Protein AF-T1BG14-F1 (afdb_monomer)

Foldseek 3Di:
DPQKDWDDWDWAQELAGIDIDTFIWRDDPPDHTDTVVCVVVVADPDRYGPRLLVQLQVQVVVDPLVVSQVVSCVRRVDRDDSVRSVVSNVVVCPCVVVVVVPDDDDDDDPPDDWDKDKDKDWDFDDLVRDDPVVNVVVVPDDQPDDPDHDVPDDPTDTDIDMDMDIDD

Structure (mmCIF, N/CA/C/O backbone):
data_AF-T1BG14-F1
#
_entry.id   AF-T1BG14-F1
#
loop_
_atom_site.group_PDB
_atom_site.id
_atom_site.type_symbo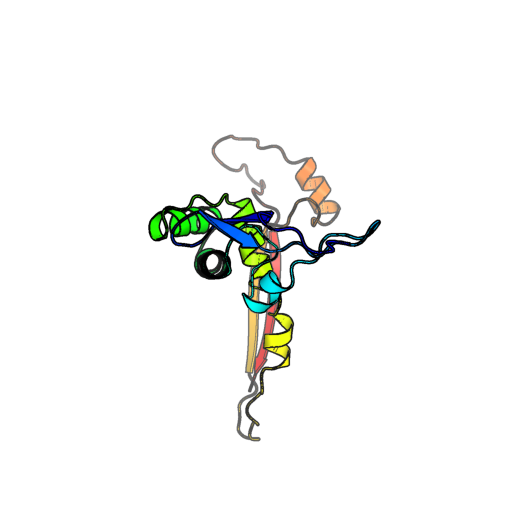l
_atom_site.label_atom_id
_atom_site.label_alt_id
_atom_site.label_comp_id
_atom_site.label_asym_id
_atom_site.label_entity_id
_atom_site.label_seq_id
_atom_site.pdbx_PDB_ins_code
_atom_site.Cartn_x
_atom_site.Cartn_y
_atom_site.Cartn_z
_atom_site.occupancy
_atom_site.B_iso_or_equiv
_atom_site.auth_seq_id
_atom_site.auth_comp_id
_atom_site.auth_asym_id
_atom_site.auth_atom_id
_atom_site.pdbx_PDB_model_num
ATOM 1 N N . HIS A 1 1 ? 6.824 1.990 -43.840 1.00 48.78 1 HIS A N 1
ATOM 2 C CA . HIS A 1 1 ? 6.239 2.608 -42.634 1.00 48.78 1 HIS A CA 1
ATOM 3 C C . HIS A 1 1 ? 6.676 1.816 -41.412 1.00 48.78 1 HIS A C 1
ATOM 5 O O . HIS A 1 1 ? 6.168 0.726 -41.194 1.00 48.78 1 HIS A O 1
ATOM 11 N N . GLY A 1 2 ? 7.674 2.307 -40.674 1.00 62.03 2 GLY A N 1
ATOM 12 C CA . GLY A 1 2 ? 8.122 1.667 -39.436 1.00 62.03 2 GLY A CA 1
ATOM 13 C C . GLY A 1 2 ? 7.155 2.011 -38.310 1.00 62.03 2 GLY A C 1
ATOM 14 O O . GLY A 1 2 ? 7.224 3.103 -37.764 1.00 62.03 2 GLY A O 1
ATOM 15 N N . ALA A 1 3 ? 6.217 1.114 -38.012 1.00 84.38 3 ALA A N 1
ATOM 16 C CA . ALA A 1 3 ? 5.262 1.274 -36.912 1.00 84.38 3 ALA A CA 1
ATOM 17 C C . ALA A 1 3 ? 5.839 0.830 -35.550 1.00 84.38 3 ALA A C 1
ATOM 19 O O . ALA A 1 3 ? 5.103 0.768 -34.569 1.00 84.38 3 ALA A O 1
ATOM 20 N N . VAL A 1 4 ? 7.136 0.499 -35.491 1.00 93.56 4 VAL A N 1
ATOM 21 C CA . VAL A 1 4 ? 7.830 -0.027 -34.307 1.00 93.56 4 VAL A CA 1
ATOM 22 C C . VAL A 1 4 ? 9.144 0.726 -34.111 1.00 93.56 4 VAL A C 1
ATOM 24 O O . VAL A 1 4 ? 9.961 0.784 -35.028 1.00 93.56 4 VAL A O 1
ATOM 27 N N . GLU A 1 5 ? 9.349 1.286 -32.920 1.00 93.81 5 GLU A N 1
ATOM 28 C CA . GLU A 1 5 ? 10.590 1.952 -32.507 1.00 93.81 5 GLU A CA 1
ATOM 29 C C . GLU A 1 5 ? 11.307 1.140 -31.418 1.00 93.81 5 GLU A C 1
ATOM 31 O O . GLU A 1 5 ? 10.684 0.678 -30.459 1.00 93.81 5 GLU A O 1
ATOM 36 N N . THR A 1 6 ? 12.625 0.986 -31.557 1.00 92.88 6 THR A N 1
ATOM 37 C CA . THR A 1 6 ? 13.521 0.372 -30.561 1.00 92.88 6 THR A CA 1
ATOM 38 C C . THR A 1 6 ? 14.070 1.419 -29.584 1.00 92.88 6 THR A C 1
ATOM 40 O O . THR A 1 6 ? 13.909 2.619 -29.796 1.00 92.88 6 THR A O 1
ATOM 43 N N . GLY A 1 7 ? 14.751 0.982 -28.518 1.00 90.88 7 GLY A N 1
ATOM 44 C CA . GLY A 1 7 ? 15.465 1.878 -27.598 1.00 90.88 7 GLY A CA 1
ATOM 45 C C . GLY A 1 7 ? 14.581 2.642 -26.607 1.00 90.88 7 GLY A C 1
ATOM 46 O O . GLY A 1 7 ? 15.086 3.479 -25.859 1.00 90.88 7 GLY A O 1
ATOM 47 N N . HIS A 1 8 ? 13.276 2.358 -26.555 1.00 94.12 8 HIS A N 1
ATOM 48 C CA . HIS A 1 8 ? 12.419 2.885 -25.494 1.00 94.12 8 HIS A CA 1
ATOM 49 C C . HIS A 1 8 ? 12.758 2.178 -24.187 1.00 94.12 8 HIS A C 1
ATOM 51 O O . HIS A 1 8 ? 12.825 0.952 -24.131 1.00 94.12 8 HIS A O 1
ATOM 57 N N . ARG A 1 9 ? 12.956 2.953 -23.120 1.00 95.38 9 ARG A N 1
ATOM 58 C CA . ARG A 1 9 ? 13.325 2.431 -21.802 1.00 95.38 9 ARG A CA 1
ATOM 59 C C . ARG A 1 9 ? 12.411 2.983 -20.725 1.00 95.38 9 ARG A C 1
ATOM 61 O O . ARG A 1 9 ? 11.928 4.111 -20.829 1.00 95.38 9 ARG A O 1
ATOM 68 N N . ARG A 1 10 ? 12.177 2.188 -19.685 1.00 94.88 10 ARG A N 1
ATOM 69 C CA . ARG A 1 10 ? 11.590 2.662 -18.428 1.00 94.88 10 ARG A CA 1
ATOM 70 C C . ARG A 1 10 ? 12.392 2.137 -17.239 1.00 94.88 10 ARG A C 1
ATOM 72 O O . ARG A 1 10 ? 12.731 0.955 -17.237 1.00 94.88 10 ARG A O 1
ATOM 79 N N . PRO A 1 11 ? 12.629 2.959 -16.208 1.00 96.62 11 PRO A N 1
ATOM 80 C CA . PRO A 1 11 ? 13.213 2.465 -14.975 1.00 96.62 11 PRO A CA 1
ATOM 81 C C . PRO A 1 11 ? 12.184 1.623 -14.211 1.00 96.62 11 PRO A C 1
ATOM 83 O O . PRO A 1 11 ? 11.024 2.020 -14.051 1.00 96.62 11 PRO A O 1
ATOM 86 N N . LEU A 1 12 ? 12.626 0.486 -13.688 1.00 97.44 12 LEU A N 1
ATOM 87 C CA . LEU A 1 12 ? 11.887 -0.372 -12.771 1.00 97.44 12 LEU A CA 1
ATOM 88 C C . LEU A 1 12 ? 12.708 -0.517 -11.487 1.00 97.44 12 LEU A C 1
ATOM 90 O O . LEU A 1 12 ? 13.785 -1.105 -11.490 1.00 97.44 12 LEU A O 1
ATOM 94 N N . ALA A 1 13 ? 12.210 0.032 -10.383 1.00 97.50 13 ALA A N 1
ATOM 95 C CA . ALA A 1 13 ? 12.794 -0.182 -9.067 1.00 97.50 13 ALA A CA 1
ATOM 96 C C . ALA A 1 13 ? 12.445 -1.599 -8.600 1.00 97.50 13 ALA A C 1
ATOM 98 O O . ALA A 1 13 ? 11.270 -1.941 -8.473 1.00 97.50 13 ALA A O 1
ATOM 99 N N . THR A 1 14 ? 13.454 -2.429 -8.363 1.00 96.75 14 THR A N 1
ATOM 100 C CA . THR A 1 14 ? 13.297 -3.809 -7.891 1.00 96.75 14 THR A CA 1
ATOM 101 C C . THR A 1 14 ? 13.908 -3.969 -6.507 1.00 96.75 14 THR A C 1
ATOM 103 O O . THR A 1 14 ? 14.612 -3.084 -6.035 1.00 96.75 14 THR A O 1
ATOM 106 N N . ILE A 1 15 ? 13.708 -5.125 -5.875 1.00 97.00 15 ILE A N 1
ATOM 107 C CA . ILE A 1 15 ? 14.356 -5.455 -4.597 1.00 97.00 15 ILE A CA 1
ATOM 108 C C . ILE A 1 15 ? 15.894 -5.507 -4.682 1.00 97.00 15 ILE A C 1
ATOM 110 O O . ILE A 1 15 ? 16.549 -5.511 -3.650 1.00 97.00 15 ILE A O 1
ATOM 114 N N . PHE A 1 16 ? 16.467 -5.553 -5.889 1.00 95.62 16 PHE A N 1
ATOM 115 C CA . PHE A 1 16 ? 17.914 -5.623 -6.119 1.00 95.62 16 PHE A CA 1
ATOM 116 C C . PHE A 1 16 ? 18.517 -4.303 -6.615 1.00 95.62 16 PHE A C 1
ATOM 118 O O . PHE A 1 16 ? 19.718 -4.235 -6.861 1.00 95.62 16 PHE A O 1
ATOM 125 N N . GLY A 1 17 ? 17.703 -3.265 -6.817 1.00 95.50 17 GLY A N 1
ATOM 126 C CA . GLY A 1 17 ? 18.130 -2.044 -7.497 1.00 95.50 17 GLY A CA 1
ATOM 127 C C . GLY A 1 17 ? 17.175 -1.607 -8.596 1.00 95.50 17 GLY A C 1
ATOM 128 O O . GLY A 1 17 ? 16.259 -2.334 -8.994 1.00 95.50 17 GLY A O 1
ATOM 129 N N . THR A 1 18 ? 17.398 -0.399 -9.108 1.00 96.50 18 THR A N 1
ATOM 130 C CA . THR A 1 18 ? 16.706 0.076 -10.310 1.00 96.50 18 THR A CA 1
ATOM 131 C C . THR A 1 18 ? 17.353 -0.534 -11.550 1.00 96.50 18 THR A C 1
ATOM 133 O O . THR A 1 18 ? 18.564 -0.430 -11.722 1.00 96.50 18 THR A O 1
ATOM 136 N N . VAL A 1 19 ? 16.539 -1.141 -12.413 1.00 95.81 19 VAL A N 1
ATOM 137 C CA . VAL A 1 19 ? 16.946 -1.652 -13.729 1.00 95.81 19 VAL A CA 1
ATOM 138 C C . VAL A 1 19 ? 16.217 -0.890 -14.829 1.00 95.81 19 VAL A C 1
ATOM 140 O O . VAL A 1 19 ? 15.071 -0.481 -14.639 1.00 95.81 19 VAL A O 1
ATOM 143 N N . ASP A 1 20 ? 16.854 -0.721 -15.984 1.00 96.88 20 ASP A N 1
ATOM 144 C CA . ASP A 1 20 ? 16.194 -0.176 -17.168 1.00 96.88 20 ASP A CA 1
ATOM 145 C C . ASP A 1 20 ? 15.593 -1.310 -17.994 1.00 96.88 20 ASP A C 1
ATOM 147 O O . ASP A 1 20 ? 16.298 -2.185 -18.496 1.00 96.88 20 ASP A O 1
ATOM 151 N N . VAL A 1 21 ? 14.271 -1.285 -18.146 1.00 96.12 21 VAL A N 1
ATOM 152 C CA . VAL A 1 21 ? 13.558 -2.213 -19.021 1.00 96.12 21 VAL A CA 1
ATOM 153 C C . VAL A 1 21 ? 13.524 -1.617 -20.418 1.00 96.12 21 VAL A C 1
ATOM 155 O O . VAL A 1 21 ? 12.826 -0.627 -20.657 1.00 96.12 21 VAL A O 1
ATOM 158 N N . GLU A 1 22 ? 14.278 -2.217 -21.336 1.00 95.44 22 GLU A N 1
ATOM 159 C CA . GLU A 1 22 ? 14.213 -1.892 -22.757 1.00 95.44 22 GLU A CA 1
ATOM 160 C C . GLU A 1 22 ? 13.025 -2.594 -23.417 1.00 95.44 22 GLU A C 1
ATOM 162 O O . GLU A 1 22 ? 12.778 -3.781 -23.209 1.00 95.44 22 GLU A O 1
ATOM 167 N N . ARG A 1 23 ? 12.263 -1.837 -24.203 1.00 94.31 23 ARG A N 1
ATOM 168 C CA . ARG A 1 23 ? 11.013 -2.280 -24.814 1.00 94.31 23 ARG A CA 1
ATOM 169 C C . ARG A 1 23 ? 10.834 -1.655 -26.189 1.00 94.31 23 ARG A C 1
ATOM 171 O O . ARG A 1 23 ? 11.339 -0.573 -26.478 1.00 94.31 23 ARG A O 1
ATOM 178 N N . LEU A 1 24 ? 10.074 -2.338 -27.035 1.00 95.81 24 LEU A N 1
ATOM 179 C CA . LEU A 1 24 ? 9.622 -1.785 -28.307 1.00 95.81 24 LEU A CA 1
ATOM 180 C C . LEU A 1 24 ? 8.417 -0.870 -28.075 1.00 95.81 24 LEU A C 1
ATOM 182 O O . LEU A 1 24 ? 7.569 -1.155 -27.225 1.00 95.81 24 LEU A O 1
ATOM 186 N N . ALA A 1 25 ? 8.326 0.210 -28.844 1.00 95.62 25 ALA A N 1
ATOM 187 C CA . ALA A 1 25 ? 7.142 1.057 -28.906 1.00 95.62 25 ALA A CA 1
ATOM 188 C C . ALA A 1 25 ? 6.423 0.845 -30.237 1.00 95.62 25 ALA A C 1
ATOM 190 O O . ALA A 1 25 ? 6.957 1.176 -31.294 1.00 95.62 25 ALA A O 1
ATOM 191 N N . TYR A 1 26 ? 5.200 0.325 -30.179 1.00 94.75 26 TYR A N 1
ATOM 192 C CA . TYR A 1 26 ? 4.313 0.228 -31.335 1.00 94.75 26 TYR A CA 1
ATOM 193 C C . TYR A 1 26 ? 3.519 1.527 -31.447 1.00 94.75 26 TYR A C 1
ATOM 195 O O . TYR A 1 26 ? 2.853 1.931 -30.490 1.00 94.75 26 TYR A O 1
ATOM 203 N N . ARG A 1 27 ? 3.623 2.210 -32.590 1.00 92.88 27 ARG A N 1
ATOM 204 C CA . ARG A 1 27 ? 3.153 3.591 -32.750 1.00 92.88 27 ARG A CA 1
ATOM 205 C C . ARG A 1 27 ? 2.127 3.736 -33.859 1.00 92.88 27 ARG A C 1
ATOM 207 O O . ARG A 1 27 ? 2.280 3.200 -34.955 1.00 92.88 27 ARG A O 1
ATOM 214 N N . HIS A 1 28 ? 1.134 4.575 -33.590 1.00 91.31 28 HIS A N 1
ATOM 215 C CA . HIS A 1 28 ? 0.213 5.092 -34.589 1.00 91.31 28 HIS A CA 1
ATOM 216 C C . HIS A 1 28 ? -0.041 6.582 -34.336 1.00 91.31 28 HIS A C 1
ATOM 218 O O . HIS A 1 28 ? -0.085 7.031 -33.189 1.00 91.31 28 HIS A O 1
ATOM 224 N N . ARG A 1 29 ? -0.165 7.379 -35.402 1.00 90.62 29 ARG A N 1
ATOM 225 C CA . ARG A 1 29 ? -0.306 8.836 -35.274 1.00 90.62 29 ARG A CA 1
ATOM 226 C C . ARG A 1 29 ? -1.608 9.169 -34.543 1.00 90.62 29 ARG A C 1
ATOM 228 O O . ARG A 1 29 ? -2.662 8.702 -34.946 1.00 90.62 29 ARG A O 1
ATOM 235 N N . GLY A 1 30 ? -1.526 10.005 -33.509 1.00 91.88 30 GLY A N 1
ATOM 236 C CA . GLY A 1 30 ? -2.686 10.396 -32.698 1.00 91.88 30 GLY A CA 1
ATOM 237 C C . GLY A 1 30 ? -3.048 9.412 -31.579 1.00 91.88 30 GLY A C 1
ATOM 238 O O . GLY A 1 30 ? -4.000 9.674 -30.854 1.00 91.88 30 GLY A O 1
ATOM 239 N N . HIS A 1 31 ? -2.288 8.325 -31.403 1.00 92.50 31 HIS A N 1
ATOM 240 C CA . HIS A 1 31 ? -2.507 7.338 -30.345 1.00 92.50 31 HIS A CA 1
ATOM 241 C C . HIS A 1 31 ? -1.287 7.220 -29.419 1.00 92.50 31 HIS A C 1
ATOM 243 O O . HIS A 1 31 ? -0.157 7.464 -29.859 1.00 92.50 31 HIS A O 1
ATOM 249 N N . PRO A 1 32 ? -1.489 6.846 -28.141 1.00 92.25 32 PRO A N 1
ATOM 250 C CA . PRO A 1 32 ? -0.388 6.524 -27.242 1.00 92.25 32 PRO A CA 1
ATOM 251 C C . PRO A 1 32 ? 0.389 5.303 -27.747 1.00 92.25 32 PRO A C 1
ATOM 253 O O . PRO A 1 32 ? -0.156 4.428 -28.421 1.00 92.25 32 PRO A O 1
ATOM 256 N N . ASN A 1 33 ? 1.674 5.241 -27.401 1.00 93.62 33 ASN A N 1
ATOM 257 C CA . ASN A 1 33 ? 2.514 4.098 -27.737 1.00 93.62 33 ASN A CA 1
ATOM 258 C C . ASN A 1 33 ? 2.036 2.851 -26.984 1.00 93.62 33 ASN A C 1
ATOM 260 O O . ASN A 1 33 ? 1.744 2.916 -25.789 1.00 93.62 33 ASN A O 1
ATOM 264 N N . LEU A 1 34 ? 2.014 1.710 -27.671 1.00 94.06 34 LEU A N 1
ATOM 265 C CA . LEU A 1 34 ? 1.743 0.416 -27.055 1.00 94.06 34 LEU A CA 1
ATOM 266 C C . LEU A 1 34 ? 3.051 -0.331 -26.796 1.00 94.06 34 LEU A C 1
ATOM 268 O O . LEU A 1 34 ? 3.953 -0.350 -27.638 1.00 94.06 34 LEU A O 1
ATOM 272 N N . HIS A 1 35 ? 3.118 -0.994 -25.643 1.00 94.56 35 HIS A N 1
ATOM 273 C CA . HIS A 1 35 ? 4.258 -1.804 -25.217 1.00 94.56 35 HIS A CA 1
ATOM 274 C C . HIS A 1 35 ? 3.792 -3.226 -24.853 1.00 94.56 35 HIS A C 1
ATOM 276 O O . HIS A 1 35 ? 3.705 -3.553 -23.673 1.00 94.56 35 HIS A O 1
ATOM 282 N N . PRO A 1 36 ? 3.467 -4.097 -25.833 1.00 93.44 36 PRO A N 1
ATOM 283 C CA . PRO A 1 36 ? 2.897 -5.424 -25.558 1.00 93.44 36 PRO A CA 1
ATOM 284 C C . PRO A 1 36 ? 3.773 -6.318 -24.666 1.00 93.44 36 PRO A C 1
ATOM 286 O O . PRO A 1 36 ? 3.258 -7.139 -23.911 1.00 93.44 36 PRO A O 1
ATOM 289 N N . ALA A 1 37 ? 5.096 -6.134 -24.723 1.00 93.56 37 ALA A N 1
ATOM 290 C CA . ALA A 1 37 ? 6.039 -6.856 -23.875 1.00 93.56 37 ALA A CA 1
ATOM 291 C C . ALA A 1 37 ? 5.836 -6.570 -22.377 1.00 93.56 37 ALA A C 1
ATOM 293 O O . ALA A 1 37 ? 6.098 -7.455 -21.569 1.00 93.56 37 ALA A O 1
ATOM 294 N N . ASP A 1 38 ? 5.329 -5.390 -22.000 1.00 94.94 38 ASP A N 1
ATOM 295 C CA . ASP A 1 38 ? 5.064 -5.055 -20.597 1.00 94.94 38 ASP A CA 1
ATOM 296 C C . ASP A 1 38 ? 4.012 -5.999 -19.996 1.00 94.94 38 ASP A C 1
ATOM 298 O O . ASP A 1 38 ? 4.176 -6.446 -18.865 1.00 94.94 38 ASP A O 1
ATOM 302 N N . ALA A 1 39 ? 2.978 -6.364 -20.762 1.00 93.00 39 ALA A N 1
ATOM 303 C CA . ALA A 1 39 ? 1.954 -7.307 -20.317 1.00 93.00 39 ALA A CA 1
ATOM 304 C C . ALA A 1 39 ? 2.494 -8.745 -20.234 1.00 93.00 39 ALA A C 1
ATOM 306 O O . ALA A 1 39 ? 2.255 -9.433 -19.246 1.00 93.00 39 ALA A O 1
ATOM 307 N N . LEU A 1 40 ? 3.271 -9.186 -21.233 1.00 93.81 40 LEU A N 1
ATOM 308 C CA . LEU A 1 40 ? 3.890 -10.522 -21.237 1.00 93.81 40 LEU A CA 1
ATOM 309 C C . LEU A 1 40 ? 4.866 -10.719 -20.072 1.00 93.81 40 LEU A C 1
ATOM 311 O O . LEU A 1 40 ? 4.933 -11.798 -19.491 1.00 93.81 40 LEU A O 1
ATOM 315 N N . LEU A 1 41 ? 5.616 -9.671 -19.729 1.00 92.62 41 LEU A N 1
ATOM 316 C CA . LEU A 1 41 ? 6.539 -9.659 -18.596 1.00 92.62 41 LEU A CA 1
ATOM 317 C C . LEU A 1 41 ? 5.843 -9.351 -17.263 1.00 92.62 41 LEU A C 1
ATOM 319 O O . LEU A 1 41 ? 6.520 -9.280 -16.238 1.00 92.62 41 LEU A O 1
ATOM 323 N N . ASN A 1 42 ? 4.519 -9.161 -17.274 1.00 94.06 42 ASN A N 1
ATOM 324 C CA . ASN A 1 42 ? 3.719 -8.776 -16.118 1.00 94.06 42 ASN A CA 1
ATOM 325 C C . ASN A 1 42 ? 4.343 -7.593 -15.354 1.00 94.06 42 ASN A C 1
ATOM 327 O O . ASN A 1 42 ? 4.562 -7.647 -14.142 1.00 94.06 42 ASN A O 1
ATOM 331 N N . LEU A 1 43 ? 4.736 -6.548 -16.088 1.00 95.50 43 LEU A N 1
ATOM 332 C CA . LEU A 1 43 ? 5.329 -5.363 -15.489 1.00 95.50 43 LEU A CA 1
ATOM 333 C C . LEU A 1 43 ? 4.241 -4.516 -14.828 1.00 95.50 43 LEU A C 1
ATOM 335 O O . LEU A 1 43 ? 3.201 -4.268 -15.440 1.00 95.50 43 LEU A O 1
ATOM 339 N N . PRO A 1 44 ? 4.503 -3.971 -13.631 1.00 94.75 44 PRO A N 1
ATOM 340 C CA . PRO A 1 44 ? 3.570 -3.052 -13.003 1.00 94.75 44 PRO A CA 1
ATOM 341 C C . PRO A 1 44 ? 3.447 -1.763 -13.819 1.00 94.75 44 PRO A C 1
ATOM 343 O O . PRO A 1 44 ? 4.374 -1.373 -14.535 1.00 94.75 44 PRO A O 1
ATOM 346 N N . GLU A 1 45 ? 2.326 -1.062 -13.665 1.00 91.75 45 GLU A N 1
ATOM 347 C CA . GLU A 1 45 ? 2.152 0.284 -14.221 1.00 91.75 45 GLU A CA 1
ATOM 348 C C . GLU A 1 45 ? 3.076 1.298 -13.534 1.00 91.75 45 GLU A C 1
ATOM 350 O O . GLU A 1 45 ? 3.599 2.216 -14.166 1.00 91.75 45 GLU A O 1
ATOM 355 N N . GLU A 1 46 ? 3.298 1.140 -12.227 1.00 92.94 46 GLU A N 1
ATOM 356 C CA . GLU A 1 46 ? 4.175 2.010 -11.458 1.00 92.94 46 GLU A CA 1
ATOM 357 C C . GLU A 1 46 ? 5.671 1.692 -11.644 1.00 92.94 46 GLU A C 1
ATOM 359 O O . GLU A 1 46 ? 6.085 0.688 -12.223 1.00 92.94 46 GLU A O 1
ATOM 364 N N . ARG A 1 47 ? 6.521 2.565 -11.091 1.00 95.12 47 ARG A N 1
ATOM 365 C CA . ARG A 1 47 ? 7.979 2.380 -11.090 1.00 95.12 47 ARG A CA 1
ATOM 366 C C . ARG A 1 47 ? 8.444 1.196 -10.233 1.00 95.12 47 ARG A C 1
ATOM 368 O O . ARG A 1 47 ? 9.499 0.645 -10.519 1.00 95.12 47 ARG A O 1
ATOM 375 N N . HIS A 1 48 ? 7.736 0.847 -9.164 1.00 97.12 48 HIS A N 1
ATOM 376 C CA . HIS A 1 48 ? 8.177 -0.182 -8.218 1.00 97.12 48 HIS A CA 1
ATOM 377 C C . HIS A 1 48 ? 7.688 -1.561 -8.653 1.00 97.12 48 HIS A C 1
ATOM 379 O O . HIS A 1 48 ? 6.533 -1.715 -9.032 1.00 97.12 48 HIS A O 1
ATOM 385 N N . SER A 1 49 ? 8.557 -2.565 -8.577 1.00 96.81 49 SER A N 1
ATOM 386 C CA . SER A 1 49 ? 8.227 -3.939 -8.940 1.00 96.81 49 SER A CA 1
ATOM 387 C C . SER A 1 49 ? 7.183 -4.552 -8.003 1.00 96.81 49 SER A C 1
ATOM 389 O O . SER A 1 49 ? 7.030 -4.138 -6.850 1.00 96.81 49 SER A O 1
ATOM 391 N N . HIS A 1 50 ? 6.531 -5.625 -8.454 1.00 96.50 50 HIS A N 1
ATOM 392 C CA . HIS A 1 50 ? 5.640 -6.420 -7.604 1.00 96.50 50 HIS A CA 1
ATOM 393 C C . HIS A 1 50 ? 6.332 -6.952 -6.338 1.00 96.50 50 HIS A C 1
ATOM 395 O O . HIS A 1 50 ? 5.686 -7.087 -5.303 1.00 96.50 50 HIS A O 1
ATOM 401 N N . GLY A 1 51 ? 7.650 -7.187 -6.382 1.00 96.06 51 GLY A N 1
ATOM 402 C CA . GLY A 1 51 ? 8.435 -7.564 -5.204 1.00 96.06 51 GLY A CA 1
ATOM 403 C C . GLY A 1 51 ? 8.450 -6.470 -4.134 1.00 96.06 51 GLY A C 1
ATOM 404 O O . GLY A 1 51 ? 8.161 -6.751 -2.974 1.00 96.06 51 GLY A O 1
ATOM 405 N N . LEU A 1 52 ? 8.703 -5.214 -4.524 1.00 97.12 52 LEU A N 1
ATOM 406 C CA . LEU A 1 52 ? 8.630 -4.073 -3.604 1.00 97.12 52 LEU A CA 1
ATOM 407 C C . LEU A 1 52 ? 7.194 -3.810 -3.137 1.00 97.12 52 LEU A C 1
ATOM 409 O O . LEU A 1 52 ? 6.988 -3.495 -1.968 1.00 97.12 52 LEU A O 1
ATOM 413 N N . ARG A 1 53 ? 6.199 -3.987 -4.019 1.00 97.12 53 ARG A N 1
ATOM 414 C CA . ARG A 1 53 ? 4.777 -3.866 -3.660 1.00 97.12 53 ARG A CA 1
ATOM 415 C C . ARG A 1 53 ? 4.386 -4.873 -2.575 1.00 97.12 53 ARG A C 1
ATOM 417 O O . ARG A 1 53 ? 3.818 -4.487 -1.559 1.00 97.12 53 ARG A O 1
ATOM 424 N N . ARG A 1 54 ? 4.750 -6.146 -2.761 1.00 96.06 54 ARG A N 1
ATOM 425 C CA . ARG A 1 54 ? 4.529 -7.213 -1.777 1.00 96.06 54 ARG A CA 1
ATOM 426 C C . ARG A 1 54 ? 5.234 -6.908 -0.458 1.00 96.06 54 ARG A C 1
ATOM 428 O O . ARG A 1 54 ? 4.626 -7.061 0.595 1.00 96.06 54 ARG A O 1
ATOM 435 N N . PHE A 1 55 ? 6.493 -6.473 -0.510 1.00 96.75 55 PHE A N 1
ATOM 436 C CA . PHE A 1 55 ? 7.260 -6.142 0.692 1.00 96.75 55 PHE A CA 1
ATOM 437 C C . PHE A 1 55 ? 6.602 -5.001 1.479 1.00 96.75 55 PHE A C 1
ATOM 439 O O . PHE A 1 55 ? 6.408 -5.122 2.685 1.00 96.75 55 PHE A O 1
ATOM 446 N N . ALA A 1 56 ? 6.189 -3.934 0.785 1.00 97.12 56 ALA A N 1
ATOM 447 C CA . ALA A 1 56 ? 5.461 -2.818 1.380 1.00 97.12 56 ALA A CA 1
ATOM 448 C C . ALA A 1 56 ? 4.177 -3.286 2.082 1.00 97.12 56 ALA A C 1
ATOM 450 O O . ALA A 1 56 ? 3.987 -2.959 3.248 1.00 97.12 56 ALA A O 1
ATOM 451 N N . ALA A 1 57 ? 3.350 -4.102 1.417 1.00 96.00 57 ALA A N 1
ATOM 452 C CA . ALA A 1 57 ? 2.116 -4.633 2.000 1.00 96.00 57 ALA A CA 1
ATOM 453 C C . ALA A 1 57 ? 2.370 -5.485 3.258 1.00 96.00 57 ALA A C 1
ATOM 455 O O . ALA A 1 57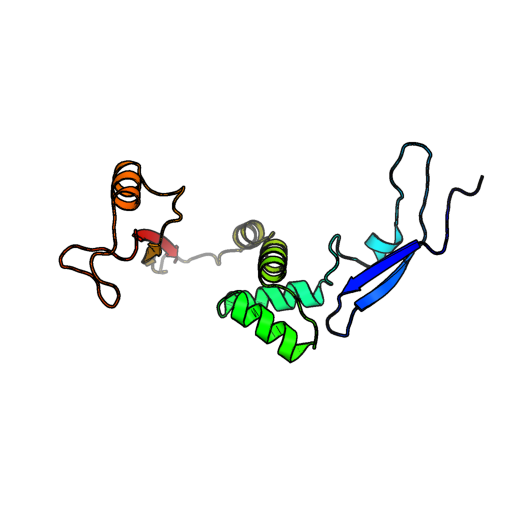 ? 1.695 -5.311 4.273 1.00 96.00 57 ALA A O 1
ATOM 456 N N . VAL A 1 58 ? 3.370 -6.373 3.219 1.00 96.12 58 VAL A N 1
ATOM 457 C CA . VAL A 1 58 ? 3.708 -7.235 4.361 1.00 96.12 58 VAL A CA 1
ATOM 458 C C . VAL A 1 58 ? 4.189 -6.404 5.548 1.00 96.12 58 VAL A C 1
ATOM 460 O O . VAL A 1 58 ? 3.656 -6.554 6.646 1.00 96.12 58 VAL A O 1
ATOM 463 N N . GLU A 1 59 ? 5.150 -5.500 5.359 1.00 97.38 59 GLU A N 1
ATOM 464 C CA . GLU A 1 59 ? 5.691 -4.730 6.484 1.00 97.38 59 GLU A CA 1
ATOM 465 C C . GLU A 1 59 ? 4.715 -3.671 7.008 1.00 97.38 59 GLU A C 1
ATOM 467 O O . GLU A 1 59 ? 4.644 -3.449 8.216 1.00 97.38 59 GLU A O 1
ATOM 472 N N . ALA A 1 60 ? 3.899 -3.065 6.142 1.00 96.56 60 ALA A N 1
ATOM 473 C CA . ALA A 1 60 ? 2.882 -2.103 6.564 1.00 96.56 60 ALA A CA 1
ATOM 474 C C . ALA A 1 60 ? 1.781 -2.735 7.430 1.00 96.56 60 ALA A C 1
ATOM 476 O O . ALA A 1 60 ? 1.177 -2.042 8.242 1.00 96.56 60 ALA A O 1
ATOM 477 N N . SER A 1 61 ? 1.536 -4.045 7.310 1.00 94.62 61 SER A N 1
ATOM 478 C CA . SER A 1 61 ? 0.590 -4.747 8.191 1.00 94.62 61 SER A CA 1
ATOM 479 C C . SER A 1 61 ? 1.118 -4.967 9.617 1.00 94.62 61 SER A C 1
ATOM 481 O O . SER A 1 61 ? 0.335 -5.233 10.527 1.00 94.62 61 SER A O 1
ATOM 483 N N . ARG A 1 62 ? 2.436 -4.841 9.834 1.00 94.06 62 ARG A N 1
ATOM 484 C CA . ARG A 1 62 ? 3.091 -5.086 11.132 1.00 94.06 62 ARG A CA 1
ATOM 485 C C . ARG A 1 62 ? 3.283 -3.829 11.974 1.00 94.06 62 ARG A C 1
ATOM 487 O O . ARG A 1 62 ? 3.512 -3.940 13.176 1.00 94.06 62 ARG A O 1
ATOM 494 N N . GLY A 1 63 ? 3.235 -2.649 11.363 1.00 92.06 63 GLY A N 1
ATOM 495 C CA . GLY A 1 63 ? 3.590 -1.402 12.028 1.00 92.06 63 GLY A CA 1
ATOM 496 C C . GLY A 1 63 ? 3.213 -0.168 11.224 1.00 92.06 63 GLY A C 1
ATOM 497 O O . GLY A 1 63 ? 2.275 -0.167 10.431 1.00 92.06 63 GLY A O 1
ATOM 498 N N . SER A 1 64 ? 3.928 0.927 11.455 1.00 95.56 64 SER A N 1
ATOM 499 C CA . SER A 1 64 ? 3.712 2.171 10.718 1.00 95.56 64 SER A CA 1
ATOM 500 C C . SER A 1 64 ? 4.324 2.127 9.313 1.00 95.56 64 SER A C 1
ATOM 502 O O . SER A 1 64 ? 5.304 1.429 9.061 1.00 95.56 64 SER A O 1
ATOM 504 N N . PHE A 1 65 ? 3.819 2.956 8.394 1.00 97.38 65 PHE A N 1
ATOM 505 C CA . PHE A 1 65 ? 4.424 3.108 7.061 1.00 97.38 65 PHE A CA 1
ATOM 506 C C . PHE A 1 65 ? 5.869 3.627 7.097 1.00 97.38 65 PHE A C 1
ATOM 508 O O . PHE A 1 65 ? 6.635 3.365 6.174 1.00 97.38 65 PHE A O 1
ATOM 515 N N . GLU A 1 66 ? 6.244 4.349 8.156 1.00 97.31 66 GLU A N 1
ATOM 516 C CA . GLU A 1 66 ? 7.624 4.790 8.376 1.00 97.31 66 GLU A CA 1
ATOM 517 C C . GLU A 1 66 ? 8.532 3.592 8.686 1.00 97.31 66 GLU A C 1
ATOM 519 O O . GLU A 1 66 ? 9.582 3.414 8.073 1.00 97.31 66 GLU A O 1
ATOM 524 N N . GLU A 1 67 ? 8.096 2.716 9.594 1.00 97.50 67 GLU A N 1
ATOM 525 C CA . GLU A 1 67 ? 8.819 1.487 9.927 1.00 97.50 67 GLU A CA 1
ATOM 526 C C . GLU A 1 67 ? 8.868 0.521 8.745 1.00 97.50 67 GLU A C 1
ATOM 528 O O . GLU A 1 67 ? 9.899 -0.115 8.532 1.00 97.50 67 GLU A O 1
ATOM 533 N N . ALA A 1 68 ? 7.796 0.450 7.951 1.00 97.75 68 ALA A N 1
ATOM 534 C CA . ALA A 1 68 ? 7.750 -0.346 6.731 1.00 97.75 68 ALA A CA 1
ATOM 535 C C . ALA A 1 68 ? 8.743 0.165 5.675 1.00 97.75 68 ALA A C 1
ATOM 537 O O . ALA A 1 68 ? 9.474 -0.636 5.092 1.00 97.75 68 ALA A O 1
ATOM 538 N N . ALA A 1 69 ? 8.834 1.486 5.472 1.00 97.88 69 ALA A N 1
ATOM 539 C CA . ALA A 1 69 ? 9.847 2.088 4.604 1.00 97.88 69 ALA A CA 1
ATOM 540 C C . ALA A 1 69 ? 11.264 1.749 5.087 1.00 97.88 69 ALA A C 1
ATOM 542 O O . ALA A 1 69 ? 12.091 1.274 4.310 1.00 97.88 69 ALA A O 1
ATOM 543 N N . ALA A 1 70 ? 11.517 1.895 6.390 1.00 97.81 70 ALA A N 1
ATOM 544 C CA . ALA A 1 70 ? 12.807 1.562 6.978 1.00 97.81 70 ALA A CA 1
ATOM 545 C C . ALA A 1 70 ? 13.128 0.057 6.877 1.00 97.81 70 ALA A C 1
ATOM 547 O O . ALA A 1 70 ? 14.281 -0.315 6.671 1.00 97.81 70 ALA A O 1
ATOM 548 N N . ALA A 1 71 ? 12.139 -0.829 7.026 1.00 97.44 71 ALA A N 1
ATOM 549 C CA . ALA A 1 71 ? 12.313 -2.274 6.874 1.00 97.44 71 ALA A CA 1
ATOM 550 C C . ALA A 1 71 ? 12.649 -2.661 5.432 1.00 97.44 71 ALA A C 1
ATOM 552 O O . ALA A 1 71 ? 13.563 -3.456 5.211 1.00 97.44 71 ALA A O 1
ATOM 553 N N . LEU A 1 72 ? 11.956 -2.060 4.466 1.00 96.25 72 LEU A N 1
ATOM 554 C CA . LEU A 1 72 ? 12.223 -2.240 3.044 1.00 96.25 72 LEU A CA 1
ATOM 555 C C . LEU A 1 72 ? 13.642 -1.783 2.697 1.00 96.25 72 LEU A C 1
ATOM 557 O O . LEU A 1 72 ? 14.382 -2.533 2.058 1.00 96.25 72 LEU A O 1
ATOM 561 N N . GLU A 1 73 ? 14.049 -0.604 3.166 1.00 97.19 73 GLU A N 1
ATOM 562 C CA . GLU A 1 73 ? 15.394 -0.077 2.932 1.00 97.19 73 GLU A CA 1
ATOM 563 C C . GLU A 1 73 ? 16.470 -0.972 3.558 1.00 97.19 73 GLU A C 1
ATOM 565 O O . GLU A 1 73 ? 17.430 -1.335 2.882 1.00 97.19 73 GLU A O 1
ATOM 570 N N . ARG A 1 74 ? 16.275 -1.437 4.800 1.00 97.44 74 ARG A N 1
ATOM 571 C CA . ARG A 1 74 ? 17.198 -2.386 5.448 1.00 97.44 74 ARG A CA 1
ATOM 572 C C . ARG A 1 74 ? 17.337 -3.704 4.686 1.00 97.44 74 ARG A C 1
ATOM 574 O O . ARG A 1 74 ? 18.433 -4.251 4.631 1.00 97.44 74 ARG A O 1
ATOM 581 N N . ALA A 1 75 ? 16.244 -4.235 4.143 1.00 96.69 75 ALA A N 1
ATOM 582 C CA . ALA A 1 75 ? 16.240 -5.547 3.499 1.00 96.69 75 ALA A CA 1
ATOM 583 C C . ALA A 1 75 ? 16.727 -5.521 2.042 1.00 96.69 75 ALA A C 1
ATOM 585 O O . ALA A 1 75 ? 17.250 -6.520 1.557 1.00 96.69 75 ALA A O 1
ATOM 586 N N . THR A 1 76 ? 16.530 -4.406 1.333 1.00 95.44 76 THR A N 1
ATOM 587 C CA . THR A 1 76 ? 16.737 -4.322 -0.128 1.00 95.44 76 THR A CA 1
ATOM 588 C C . THR A 1 76 ? 17.756 -3.261 -0.550 1.00 95.44 76 THR A C 1
ATOM 590 O O . THR A 1 76 ? 18.111 -3.163 -1.725 1.00 95.44 76 THR A O 1
ATOM 593 N N . GLY A 1 77 ? 18.188 -2.403 0.377 1.00 95.75 77 GLY A N 1
ATOM 594 C CA . GLY A 1 77 ? 18.982 -1.210 0.078 1.00 95.75 77 GLY A CA 1
ATOM 595 C C . GLY A 1 77 ? 18.241 -0.162 -0.762 1.00 95.75 77 GLY A C 1
ATOM 596 O O . GLY A 1 77 ? 18.848 0.824 -1.171 1.00 95.75 77 GLY A O 1
ATOM 597 N N . GLN A 1 78 ? 16.951 -0.364 -1.064 1.00 95.75 78 GLN A N 1
ATOM 598 C CA . GLN A 1 78 ? 16.158 0.581 -1.842 1.00 95.75 78 GLN A CA 1
ATOM 599 C C . GLN A 1 78 ? 15.484 1.594 -0.930 1.00 95.75 78 GLN A C 1
ATOM 601 O O . GLN A 1 78 ? 14.728 1.231 -0.032 1.00 95.75 78 GLN A O 1
ATOM 606 N N . HIS A 1 79 ? 15.677 2.873 -1.229 1.00 95.62 79 HIS A N 1
ATOM 607 C CA . HIS A 1 79 ? 14.920 3.925 -0.574 1.00 95.62 79 HIS A CA 1
ATOM 608 C C . HIS A 1 79 ? 13.552 4.095 -1.249 1.00 95.62 79 HIS A C 1
ATOM 610 O O . HIS A 1 79 ? 13.466 4.477 -2.420 1.00 95.62 79 HIS A O 1
ATOM 616 N N . VAL A 1 80 ? 12.479 3.827 -0.505 1.00 95.44 80 VAL A N 1
ATOM 617 C CA . VAL A 1 80 ? 11.091 4.045 -0.934 1.00 95.44 80 VAL A CA 1
ATOM 618 C C . VAL A 1 80 ? 10.431 4.962 0.084 1.00 95.44 80 VAL A C 1
ATOM 620 O O . VAL A 1 80 ? 10.287 4.607 1.251 1.00 95.44 80 VAL A O 1
ATOM 623 N N . GLY A 1 81 ? 10.028 6.157 -0.347 1.00 96.06 81 GLY A N 1
ATOM 624 C CA . GLY A 1 81 ? 9.464 7.149 0.561 1.00 96.06 81 GLY A CA 1
ATOM 625 C C . GLY A 1 81 ? 8.150 6.670 1.180 1.00 96.06 81 GLY A C 1
ATOM 626 O O . GLY A 1 81 ? 7.364 5.982 0.529 1.00 96.06 81 GLY A O 1
ATOM 627 N N . LYS A 1 82 ? 7.849 7.102 2.410 1.00 97.38 82 LYS A N 1
ATOM 628 C CA . LYS A 1 82 ? 6.641 6.705 3.160 1.00 97.38 82 LYS A CA 1
ATOM 629 C C . LYS A 1 82 ? 5.354 6.729 2.325 1.00 97.38 82 LYS A C 1
ATOM 631 O O . LYS A 1 82 ? 4.623 5.747 2.271 1.00 97.38 82 LYS A O 1
ATOM 636 N N . ARG A 1 83 ? 5.091 7.831 1.612 1.00 97.44 83 ARG A N 1
ATOM 637 C CA . ARG A 1 83 ? 3.885 7.966 0.773 1.00 97.44 83 ARG A CA 1
ATOM 638 C C . ARG A 1 83 ? 3.870 6.999 -0.416 1.00 97.44 83 ARG A C 1
ATOM 640 O O . ARG A 1 83 ? 2.806 6.619 -0.891 1.00 97.44 83 ARG A O 1
ATOM 647 N N . GLN A 1 84 ? 5.036 6.588 -0.909 1.00 97.19 84 GLN A N 1
ATOM 648 C CA . GLN A 1 84 ? 5.127 5.539 -1.922 1.00 97.19 84 GLN A CA 1
ATOM 649 C C . GLN A 1 84 ? 4.816 4.171 -1.307 1.00 97.19 84 GLN A C 1
ATOM 651 O O . GLN A 1 84 ? 4.064 3.423 -1.919 1.00 97.19 84 GLN A O 1
ATOM 656 N N . VAL A 1 85 ? 5.298 3.874 -0.095 1.00 97.75 85 VAL A N 1
ATOM 657 C CA . VAL A 1 85 ? 4.937 2.648 0.646 1.00 97.75 85 VAL A CA 1
ATOM 658 C C . VAL A 1 85 ? 3.430 2.573 0.902 1.00 97.75 85 VAL A C 1
ATOM 660 O O . VAL A 1 85 ? 2.830 1.528 0.658 1.00 97.75 85 VAL A O 1
ATOM 663 N N . GLU A 1 86 ? 2.800 3.679 1.309 1.00 97.50 86 GLU A N 1
ATOM 664 C CA . GLU A 1 86 ? 1.338 3.786 1.452 1.00 97.50 86 GLU A CA 1
ATOM 665 C C . GLU A 1 86 ? 0.616 3.407 0.151 1.00 97.50 86 GLU A C 1
ATOM 667 O O . 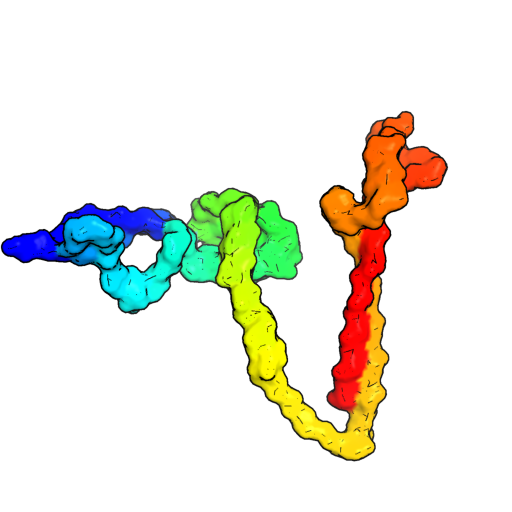GLU A 1 86 ? -0.240 2.523 0.141 1.00 97.50 86 GLU A O 1
ATOM 672 N N . ASN A 1 87 ? 1.014 4.016 -0.969 1.00 97.19 87 ASN A N 1
ATOM 673 C CA . ASN A 1 87 ? 0.416 3.742 -2.276 1.00 97.19 87 ASN A CA 1
ATOM 674 C C . ASN A 1 87 ? 0.646 2.297 -2.745 1.00 97.19 87 ASN A C 1
ATOM 676 O O . ASN A 1 87 ? -0.245 1.698 -3.344 1.00 97.19 87 ASN A O 1
ATOM 680 N N . LEU A 1 88 ? 1.834 1.736 -2.503 1.00 97.00 88 LEU A N 1
ATOM 681 C CA . LEU A 1 88 ? 2.151 0.348 -2.845 1.00 97.00 88 LEU A CA 1
ATOM 682 C C . LEU A 1 88 ? 1.330 -0.635 -2.018 1.00 97.00 88 LEU A C 1
ATOM 684 O O . LEU A 1 88 ? 0.838 -1.618 -2.562 1.00 97.00 88 LEU A O 1
ATOM 688 N N . THR A 1 89 ? 1.145 -0.336 -0.734 1.00 96.81 89 THR A N 1
ATOM 689 C CA . THR A 1 89 ? 0.314 -1.134 0.167 1.00 96.81 89 THR A CA 1
ATOM 690 C C . THR A 1 89 ? -1.140 -1.114 -0.287 1.00 96.81 89 THR A C 1
ATOM 692 O O . THR A 1 89 ? -1.730 -2.174 -0.452 1.00 96.81 89 THR A O 1
ATOM 695 N N . ALA A 1 90 ? -1.692 0.067 -0.589 1.00 95.50 90 ALA A N 1
ATOM 696 C CA . ALA A 1 90 ? -3.057 0.193 -1.101 1.00 95.50 90 ALA A CA 1
ATOM 697 C C . ALA A 1 90 ? -3.261 -0.587 -2.414 1.00 95.50 90 ALA A C 1
ATOM 699 O O . ALA A 1 90 ? -4.247 -1.296 -2.568 1.00 95.50 90 ALA A O 1
ATOM 700 N N . ARG A 1 91 ? -2.293 -0.527 -3.341 1.00 94.75 91 ARG A N 1
ATOM 701 C CA . ARG A 1 91 ? -2.311 -1.317 -4.589 1.00 94.75 91 ARG A CA 1
ATOM 702 C C . ARG A 1 91 ? -2.174 -2.824 -4.372 1.00 94.75 91 ARG A C 1
ATOM 704 O O . ARG A 1 91 ? -2.481 -3.585 -5.281 1.00 94.75 91 ARG A O 1
ATOM 711 N N . GLY A 1 92 ? -1.612 -3.247 -3.243 1.00 92.88 92 GLY A N 1
ATOM 712 C CA . GLY A 1 92 ? -1.479 -4.654 -2.874 1.00 92.88 92 GLY A CA 1
ATOM 713 C C . GLY A 1 92 ? -2.697 -5.215 -2.142 1.00 92.88 92 GLY A C 1
ATOM 714 O O . GLY A 1 92 ? -2.690 -6.400 -1.846 1.00 92.88 92 GLY A O 1
ATOM 715 N N . ALA A 1 93 ? -3.690 -4.379 -1.834 1.00 92.81 93 ALA A N 1
ATOM 716 C CA . ALA A 1 93 ? -4.893 -4.738 -1.088 1.00 92.81 93 ALA A CA 1
ATOM 717 C C . ALA A 1 93 ? -6.171 -4.470 -1.906 1.00 92.81 93 ALA A C 1
ATOM 719 O O . ALA A 1 93 ? -7.206 -4.134 -1.343 1.00 92.81 93 ALA A O 1
ATOM 720 N N . SER A 1 94 ? -6.088 -4.534 -3.239 1.00 90.31 94 SER A N 1
ATOM 721 C CA . SER A 1 94 ? -7.213 -4.233 -4.137 1.00 90.31 94 SER A CA 1
ATOM 722 C C . SER A 1 94 ? -8.262 -5.344 -4.226 1.00 90.31 94 SER A C 1
ATOM 724 O O . SER A 1 94 ? -9.309 -5.125 -4.814 1.00 90.31 94 SER A O 1
ATOM 726 N N . ASP A 1 95 ? -7.946 -6.527 -3.712 1.00 90.88 95 ASP A N 1
ATOM 727 C CA . ASP A 1 95 ? -8.702 -7.778 -3.815 1.00 90.88 95 ASP A CA 1
ATOM 728 C C . ASP A 1 95 ? -9.237 -8.250 -2.450 1.00 90.88 95 ASP A C 1
ATOM 730 O O . ASP A 1 95 ? -9.572 -9.420 -2.271 1.00 90.88 95 ASP A O 1
ATOM 734 N N . VAL A 1 96 ? -9.302 -7.351 -1.460 1.00 88.69 96 VAL A N 1
ATOM 735 C CA . VAL A 1 96 ? -9.757 -7.693 -0.105 1.00 88.69 96 VAL A CA 1
ATOM 736 C C . VAL A 1 96 ? -11.229 -8.098 -0.112 1.00 88.69 96 VAL A C 1
ATOM 738 O O . VAL A 1 96 ? -11.586 -9.082 0.530 1.00 88.69 96 VAL A O 1
ATOM 741 N N . GLU A 1 97 ? -12.075 -7.370 -0.835 1.00 89.94 97 GLU A N 1
ATOM 742 C CA . GLU A 1 97 ? -13.497 -7.675 -0.982 1.00 89.94 97 GLU A CA 1
ATOM 743 C C . GLU A 1 97 ? -13.701 -9.041 -1.655 1.00 89.94 97 GLU A C 1
ATOM 745 O O . GLU A 1 97 ? -14.332 -9.919 -1.064 1.00 89.94 97 GLU A O 1
ATOM 750 N N . ASP A 1 98 ? -13.067 -9.262 -2.812 1.00 92.75 98 ASP A N 1
ATOM 751 C CA . ASP A 1 98 ? -13.122 -10.530 -3.555 1.00 92.75 98 ASP A CA 1
ATOM 752 C C . ASP A 1 98 ? -12.652 -11.719 -2.699 1.00 92.75 98 ASP A C 1
ATOM 754 O O . ASP A 1 98 ? -13.221 -12.811 -2.761 1.00 92.75 98 ASP A O 1
ATOM 758 N N . PHE A 1 99 ? -11.628 -11.522 -1.858 1.00 89.50 99 PHE A N 1
ATOM 759 C CA . PHE A 1 99 ? -11.143 -12.548 -0.934 1.00 89.50 99 PHE A CA 1
ATOM 760 C C . PHE A 1 99 ? -12.217 -12.993 0.068 1.00 89.50 99 PHE A C 1
ATOM 762 O O . PHE A 1 99 ? -12.311 -14.186 0.372 1.00 89.50 99 PHE A O 1
ATOM 769 N N . TYR A 1 100 ? -13.012 -12.059 0.598 1.00 85.31 100 TYR A N 1
ATOM 770 C CA . TYR A 1 100 ? -14.102 -12.395 1.515 1.00 85.31 100 TYR A CA 1
ATOM 771 C C . TYR A 1 100 ? -15.309 -12.982 0.780 1.00 85.31 100 TYR A C 1
ATOM 773 O O . TYR A 1 100 ? -15.928 -13.900 1.313 1.00 85.31 100 TYR A O 1
ATOM 781 N N . GLU A 1 101 ? -15.611 -12.527 -0.438 1.00 88.38 101 GLU A N 1
ATOM 782 C CA . GLU A 1 101 ? -16.691 -13.094 -1.260 1.00 88.38 101 GLU A CA 1
ATOM 783 C C . GLU A 1 101 ? -16.408 -14.539 -1.692 1.00 88.38 101 GLU A C 1
ATOM 785 O O . GLU A 1 101 ? -17.299 -15.387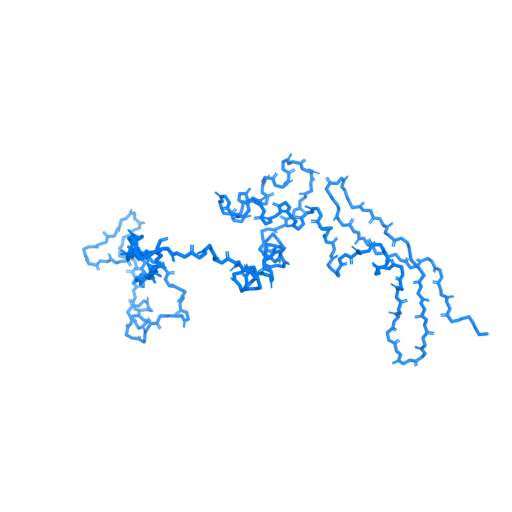 -1.665 1.00 88.38 101 GLU A O 1
ATOM 790 N N . ALA A 1 102 ? -15.161 -14.850 -2.056 1.00 90.50 102 ALA A N 1
ATOM 791 C CA . ALA A 1 102 ? -14.762 -16.187 -2.494 1.00 90.50 102 ALA A CA 1
ATOM 792 C C . ALA A 1 102 ? -14.610 -17.194 -1.339 1.00 90.50 102 ALA A C 1
ATOM 794 O O . ALA A 1 102 ? -14.337 -18.377 -1.573 1.00 90.50 102 ALA A O 1
ATOM 795 N N . ARG A 1 103 ? -14.735 -16.750 -0.084 1.00 84.56 103 ARG A N 1
ATOM 796 C CA . ARG A 1 103 ? -14.497 -17.601 1.078 1.00 84.56 103 ARG A CA 1
ATOM 797 C C . ARG A 1 103 ? -15.657 -18.574 1.270 1.00 84.56 103 ARG A C 1
ATOM 799 O O . ARG A 1 103 ? -16.747 -18.204 1.688 1.00 84.56 103 ARG A O 1
ATOM 806 N N . SER A 1 104 ? -15.405 -19.851 0.996 1.00 77.06 104 SER A N 1
ATOM 807 C CA . SER A 1 104 ? -16.368 -20.915 1.269 1.00 77.06 104 SER A CA 1
ATOM 808 C C . SER A 1 104 ? -16.496 -21.158 2.772 1.00 77.06 104 SER A C 1
ATOM 810 O O . SER A 1 104 ? -15.487 -21.356 3.455 1.00 77.06 104 SER A O 1
ATOM 812 N N . HIS A 1 105 ? -17.728 -21.207 3.264 1.00 76.12 105 HIS A N 1
ATOM 813 C CA . HIS A 1 105 ? -18.032 -21.640 4.623 1.00 76.12 105 HIS A CA 1
ATOM 814 C C . HIS A 1 105 ? -18.178 -23.164 4.671 1.00 76.12 105 HIS A C 1
ATOM 816 O O . HIS A 1 105 ? -18.710 -23.774 3.740 1.00 76.12 105 HIS A O 1
ATOM 822 N N . THR A 1 106 ? -17.689 -23.781 5.746 1.00 81.31 106 THR A N 1
ATOM 823 C CA . THR A 1 106 ? -17.964 -25.195 6.020 1.00 81.31 106 THR A CA 1
ATOM 824 C C . THR A 1 106 ? -19.448 -25.335 6.372 1.00 81.31 106 THR A C 1
ATOM 826 O O . THR A 1 106 ? -19.934 -24.520 7.155 1.00 81.31 106 THR A O 1
ATOM 829 N N . PRO A 1 107 ? -20.183 -26.311 5.807 1.00 82.31 107 PRO A N 1
ATOM 830 C CA . PRO A 1 107 ? -21.549 -26.593 6.235 1.00 82.31 107 PRO A CA 1
ATOM 831 C C . PRO A 1 107 ? -21.584 -26.934 7.727 1.00 82.31 107 PRO A C 1
ATOM 833 O O . PRO A 1 107 ? -20.722 -27.675 8.195 1.00 82.31 107 PRO A O 1
ATOM 836 N N . VAL A 1 108 ? -22.573 -26.395 8.430 1.00 86.88 108 VAL A N 1
ATOM 837 C CA . VAL A 1 108 ? -22.755 -26.551 9.879 1.00 86.88 108 VAL A CA 1
ATOM 838 C C . VAL A 1 108 ? -23.849 -27.561 10.190 1.00 86.88 108 VAL A C 1
ATOM 840 O O . VAL A 1 108 ? -24.838 -27.664 9.457 1.00 86.88 108 VAL A O 1
ATOM 843 N N . ASP A 1 109 ? -23.652 -28.311 11.270 1.00 88.31 109 ASP A N 1
ATOM 844 C CA . ASP A 1 109 ? -24.602 -29.285 11.797 1.00 88.31 109 ASP A CA 1
ATOM 845 C C . ASP A 1 109 ? -25.553 -28.627 12.811 1.00 88.31 109 ASP A C 1
ATOM 847 O O . ASP A 1 109 ? -25.241 -27.622 13.446 1.00 88.31 109 ASP A O 1
ATOM 851 N N . GLU A 1 110 ? -26.727 -29.222 13.038 1.00 87.25 110 GLU A N 1
ATOM 852 C CA . GLU A 1 110 ? -27.712 -28.700 14.006 1.00 87.25 110 GLU A CA 1
ATOM 853 C C . GLU A 1 110 ? -27.195 -28.661 15.459 1.00 87.25 110 GLU A C 1
ATOM 855 O O . GLU A 1 110 ? -27.778 -27.987 16.310 1.00 87.25 110 GLU A O 1
ATOM 860 N N . SER A 1 111 ? -26.124 -29.401 15.759 1.00 91.75 111 SER A N 1
ATOM 861 C CA . SER A 1 111 ? -25.468 -29.409 17.068 1.00 91.75 111 SER A CA 1
ATOM 862 C C . SER A 1 111 ? -24.413 -28.317 17.248 1.00 91.75 111 SER A C 1
ATOM 864 O O . SER A 1 111 ? -23.918 -28.159 18.368 1.00 91.75 111 SER A O 1
ATOM 866 N N . ASP A 1 112 ? -24.048 -27.605 16.181 1.00 91.06 112 ASP A N 1
ATOM 867 C CA . ASP A 1 112 ? -23.012 -26.578 16.230 1.00 91.06 112 ASP A CA 1
ATOM 868 C C . ASP A 1 112 ? -23.515 -25.323 16.954 1.00 91.06 112 ASP A C 1
ATOM 870 O O . ASP A 1 112 ? -24.705 -24.991 16.977 1.00 91.06 112 ASP A O 1
ATOM 874 N N . ALA A 1 113 ? -22.597 -24.644 17.638 1.00 90.25 113 ALA A N 1
ATOM 875 C CA . ALA A 1 113 ? -22.942 -23.520 18.489 1.00 90.25 113 ALA A CA 1
ATOM 876 C C . ALA A 1 113 ? -22.920 -22.224 17.684 1.00 90.25 113 ALA A C 1
ATOM 878 O O . ALA A 1 113 ? -21.860 -21.769 17.283 1.00 90.25 113 ALA A O 1
ATOM 879 N N . LEU A 1 114 ? -24.064 -21.548 17.572 1.00 90.94 114 LEU A N 1
ATOM 880 C CA . LEU A 1 114 ? -24.093 -20.194 17.029 1.00 90.94 114 LEU A CA 1
ATOM 881 C C . LEU A 1 114 ? -23.453 -19.206 18.018 1.00 90.94 114 LEU A C 1
ATOM 883 O O . LEU A 1 114 ? -24.017 -18.892 19.072 1.00 90.94 114 LEU A O 1
ATOM 887 N N . VAL A 1 115 ? -22.282 -18.686 17.667 1.00 93.00 115 VAL A N 1
ATOM 888 C CA . VAL A 1 115 ? -21.518 -17.716 18.450 1.00 93.00 115 VAL A CA 1
ATOM 889 C C . VAL A 1 115 ? -21.679 -16.313 17.874 1.00 93.00 115 VAL A C 1
ATOM 891 O O . VAL A 1 115 ? -21.509 -16.058 16.683 1.00 93.00 115 VAL A O 1
ATOM 894 N N . ILE A 1 116 ? -21.946 -15.354 18.760 1.00 95.19 116 ILE A N 1
ATOM 895 C CA . ILE A 1 116 ? -21.937 -13.927 18.437 1.00 95.19 116 ILE A CA 1
ATOM 896 C C . ILE A 1 116 ? -20.793 -13.281 19.205 1.00 95.19 116 ILE A C 1
ATOM 898 O O . ILE A 1 116 ? -20.714 -13.376 20.430 1.00 95.19 116 ILE A O 1
ATOM 902 N N . SER A 1 117 ? -19.917 -12.589 18.484 1.00 95.25 117 SER A N 1
ATOM 903 C CA . SER A 1 117 ? -18.826 -11.816 19.070 1.00 95.25 117 SER A CA 1
ATOM 904 C C . SER A 1 117 ? -18.869 -10.372 18.592 1.00 95.25 117 SER A C 1
ATOM 906 O O . SER A 1 117 ? -19.279 -10.087 17.467 1.00 95.25 117 SER A O 1
ATOM 908 N N . ALA A 1 118 ? -18.448 -9.457 19.459 1.00 95.94 118 ALA A N 1
ATOM 909 C CA . ALA A 1 118 ? -18.308 -8.051 19.128 1.00 95.94 118 ALA A CA 1
ATOM 910 C C . ALA A 1 118 ? -17.027 -7.497 19.753 1.00 95.94 118 ALA A C 1
ATOM 912 O O . ALA A 1 118 ? -16.712 -7.801 20.904 1.00 95.94 118 ALA A O 1
ATOM 913 N N . ASP A 1 119 ? -16.315 -6.665 19.000 1.00 96.50 119 ASP A N 1
ATOM 914 C CA . ASP A 1 119 ? -15.166 -5.897 19.477 1.00 96.50 119 ASP A CA 1
ATOM 915 C C . ASP A 1 119 ? -15.313 -4.420 19.098 1.00 96.50 119 ASP A C 1
ATOM 917 O O . ASP A 1 119 ? -15.980 -4.065 18.124 1.00 96.50 119 ASP A O 1
ATOM 921 N N . GLY A 1 120 ? -14.686 -3.545 19.883 1.00 95.31 120 GLY A N 1
ATOM 922 C CA . GLY A 1 120 ? -14.776 -2.103 19.715 1.00 95.31 120 GLY A CA 1
ATOM 923 C C . GLY A 1 120 ? -13.445 -1.399 19.942 1.00 95.31 120 GLY A C 1
ATOM 924 O O . GLY A 1 120 ? -12.836 -1.486 21.010 1.00 95.31 120 GLY A O 1
ATOM 925 N N . LYS A 1 121 ? -13.034 -0.569 18.977 1.00 94.69 121 LYS A N 1
ATOM 926 C CA . LYS A 1 121 ? -11.844 0.279 19.085 1.00 94.69 121 LYS A CA 1
ATOM 927 C C . LYS A 1 121 ? -12.177 1.760 18.976 1.00 94.69 121 LYS A C 1
ATOM 929 O O . LYS A 1 121 ? -12.720 2.240 17.987 1.00 94.69 121 LYS A O 1
ATOM 934 N N . GLY A 1 122 ? -11.732 2.531 19.968 1.00 94.50 122 GLY A N 1
ATOM 935 C CA . GLY A 1 122 ? -11.734 3.991 19.896 1.00 94.50 122 GLY A CA 1
ATOM 936 C C . GLY A 1 122 ? -10.673 4.516 18.921 1.00 94.50 122 GLY A C 1
ATOM 937 O O . GLY A 1 122 ? -9.510 4.677 19.314 1.00 94.50 122 GLY A O 1
ATOM 938 N N . ILE A 1 123 ? -11.072 4.827 17.688 1.00 93.69 123 ILE A N 1
ATOM 939 C CA . ILE A 1 123 ? -10.214 5.360 16.620 1.00 93.69 123 ILE A CA 1
ATOM 940 C C . ILE A 1 123 ? -10.193 6.888 16.631 1.00 93.69 123 ILE A C 1
ATOM 942 O O . ILE A 1 123 ? -11.206 7.527 16.908 1.00 93.69 123 ILE A O 1
ATOM 946 N N . VAL A 1 124 ? -9.034 7.495 16.359 1.00 93.75 124 VAL A N 1
ATOM 947 C CA . VAL A 1 124 ? -8.925 8.956 16.206 1.00 93.75 124 VAL A CA 1
ATOM 948 C C . VAL A 1 124 ? -9.474 9.339 14.836 1.00 93.75 124 VAL A C 1
ATOM 950 O O . VAL A 1 124 ? -9.012 8.825 13.823 1.00 93.75 124 VAL A O 1
ATOM 953 N N . MET A 1 125 ? -10.451 10.240 14.810 1.00 94.56 125 MET A N 1
ATOM 954 C CA . MET A 1 125 ? -11.078 10.682 13.568 1.00 94.56 125 MET A CA 1
ATOM 955 C C . MET A 1 125 ? -10.195 11.689 12.833 1.00 94.56 125 MET A C 1
ATOM 957 O O . MET A 1 125 ? -9.563 12.545 13.459 1.00 94.56 125 MET A O 1
ATOM 961 N N . ARG A 1 126 ? -10.207 11.623 11.499 1.00 92.38 126 ARG A N 1
ATOM 962 C CA . ARG A 1 126 ? -9.644 12.678 10.652 1.00 92.38 126 ARG A CA 1
ATOM 963 C C . ARG A 1 126 ? -10.451 13.979 10.818 1.00 92.38 126 ARG A C 1
ATOM 965 O O . ARG A 1 126 ? -11.650 13.893 11.097 1.00 92.38 126 ARG A O 1
ATOM 972 N N . PRO A 1 127 ? -9.833 15.168 10.667 1.00 90.50 127 PRO A N 1
ATOM 973 C CA . PRO A 1 127 ? -10.517 16.450 10.869 1.00 90.50 127 PRO A CA 1
ATOM 974 C C . PRO A 1 127 ? -11.786 16.638 10.024 1.00 90.50 127 PRO A C 1
ATOM 976 O O . PRO A 1 127 ? -12.785 17.142 10.528 1.00 90.50 127 PRO A O 1
ATOM 979 N N . ASP A 1 128 ? -11.757 16.183 8.773 1.00 93.06 128 ASP A N 1
ATOM 980 C CA . ASP A 1 128 ? -12.866 16.200 7.807 1.00 93.06 128 ASP A CA 1
ATOM 981 C C . ASP A 1 128 ? -14.007 15.225 8.151 1.00 93.06 128 ASP A C 1
ATOM 983 O O . ASP A 1 128 ? -15.129 15.378 7.681 1.00 93.06 128 ASP A O 1
ATOM 987 N N . SER A 1 129 ? -13.736 14.239 9.005 1.00 93.25 129 SER A N 1
ATOM 988 C CA . SER A 1 129 ? -14.664 13.173 9.393 1.00 93.25 129 SER A CA 1
ATOM 989 C C . SER A 1 129 ? -15.286 13.400 10.778 1.00 93.25 129 SER A C 1
ATOM 991 O O . SER A 1 129 ? -15.939 12.516 11.348 1.00 93.25 129 SER A O 1
ATOM 993 N N . LEU A 1 130 ? -15.047 14.571 11.376 1.00 93.00 130 LEU A N 1
ATOM 994 C CA . LEU A 1 130 ? -15.628 14.954 12.657 1.00 93.00 130 LEU A CA 1
ATOM 995 C C . LEU A 1 130 ? -17.100 15.345 12.485 1.00 93.00 130 LEU A C 1
ATOM 997 O O . LEU A 1 130 ? -17.471 16.052 11.555 1.00 93.00 130 LEU A O 1
ATOM 1001 N N . ARG A 1 131 ? -17.947 14.952 13.445 1.00 93.06 131 ARG A N 1
ATOM 1002 C CA . ARG A 1 131 ? -19.311 15.496 13.541 1.00 93.06 131 ARG A CA 1
ATOM 1003 C C . ARG A 1 131 ? -19.236 16.997 13.788 1.00 93.06 131 ARG A C 1
ATOM 1005 O O . ARG A 1 131 ? -18.364 17.440 14.532 1.00 93.06 131 ARG A O 1
ATOM 1012 N N . GLU A 1 132 ? -20.188 17.753 13.257 1.00 94.06 132 GLU A N 1
ATOM 1013 C CA . GLU A 1 132 ? -20.167 19.221 13.271 1.00 94.06 132 GLU A CA 1
ATOM 1014 C C . GLU A 1 132 ? -19.873 19.822 14.660 1.00 94.06 132 GLU A C 1
ATOM 1016 O O . GLU A 1 132 ? -18.974 20.649 14.808 1.00 94.06 132 GLU A O 1
ATOM 1021 N N . GLN A 1 133 ? -20.558 19.355 15.709 1.00 92.56 133 GLN A N 1
ATOM 1022 C CA . GLN A 1 133 ? -20.321 19.819 17.084 1.00 92.56 133 GLN A CA 1
ATOM 1023 C C . GLN A 1 133 ? -18.884 19.542 17.557 1.00 92.56 133 GLN A C 1
ATOM 1025 O O . GLN A 1 133 ? -18.243 20.384 18.183 1.00 92.56 133 GLN A O 1
ATOM 1030 N N . THR A 1 134 ? -18.355 18.359 17.240 1.00 90.75 134 THR A N 1
ATOM 1031 C CA . THR A 1 134 ? -16.989 17.958 17.593 1.00 90.75 134 THR A CA 1
ATOM 1032 C C . THR A 1 134 ? -15.947 18.714 16.772 1.00 90.75 134 THR A C 1
ATOM 1034 O O . THR A 1 134 ? -14.897 19.049 17.313 1.00 90.75 134 THR A O 1
ATOM 1037 N N . ALA A 1 135 ? -16.239 19.010 15.503 1.00 92.75 135 ALA A N 1
ATOM 1038 C CA . ALA A 1 135 ? -15.402 19.825 14.631 1.00 92.75 135 ALA A CA 1
ATOM 1039 C C . ALA A 1 135 ? -15.287 21.259 15.170 1.00 92.75 135 ALA A C 1
ATOM 1041 O O . ALA A 1 135 ? -14.175 21.746 15.360 1.00 92.75 135 ALA A O 1
ATOM 1042 N N . LYS A 1 136 ? -16.413 21.888 15.544 1.00 91.88 136 LYS A N 1
ATOM 1043 C CA . LYS A 1 136 ? -16.435 23.209 16.202 1.00 91.88 136 LYS A CA 1
ATOM 1044 C C . LYS A 1 136 ? -15.598 23.213 17.486 1.00 91.88 136 LYS A C 1
ATOM 1046 O O . LYS A 1 136 ? -14.754 24.083 17.679 1.00 91.88 136 LYS A O 1
ATOM 1051 N N . ALA A 1 137 ? -15.766 22.196 18.332 1.00 89.06 137 ALA A N 1
ATOM 1052 C CA . ALA A 1 137 ? -14.990 22.050 19.564 1.00 89.06 137 ALA A CA 1
ATOM 1053 C C . ALA A 1 137 ? -13.502 21.722 19.330 1.00 89.06 137 ALA A C 1
ATOM 1055 O O . ALA A 1 137 ? -12.680 21.950 20.215 1.00 89.06 137 ALA A O 1
ATOM 1056 N N . ALA A 1 138 ? -13.138 21.129 18.191 1.00 89.12 138 ALA A N 1
ATOM 1057 C CA . ALA A 1 138 ? -11.746 20.901 17.814 1.00 89.12 138 ALA A CA 1
ATOM 1058 C C . ALA A 1 138 ? -11.096 22.196 17.310 1.00 89.12 138 ALA A C 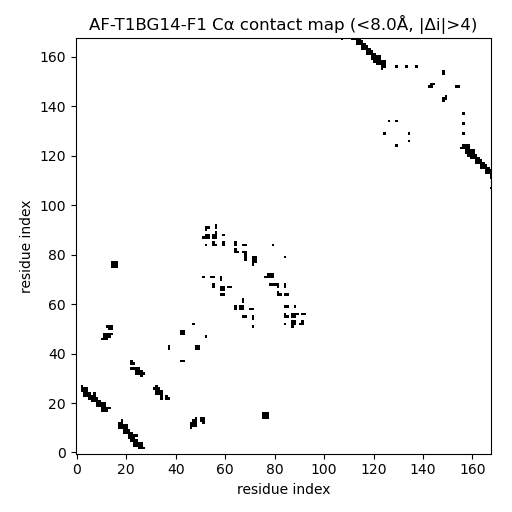1
ATOM 1060 O O . ALA A 1 138 ? -9.993 22.510 17.737 1.00 89.12 138 ALA A O 1
ATOM 1061 N N . ALA A 1 139 ? -11.803 22.971 16.483 1.00 89.38 139 ALA A N 1
ATOM 1062 C CA . ALA A 1 139 ? -11.331 24.260 15.982 1.00 89.38 139 ALA A CA 1
ATOM 1063 C C . ALA A 1 139 ? -11.146 25.301 17.100 1.00 89.38 139 ALA A C 1
ATOM 1065 O O . ALA A 1 139 ? -10.207 26.087 17.060 1.00 89.38 139 ALA A O 1
ATOM 1066 N N . ALA A 1 140 ? -12.013 25.283 18.118 1.00 88.06 140 ALA A N 1
ATOM 1067 C CA . ALA A 1 140 ? -11.911 26.170 19.278 1.00 88.06 140 ALA A CA 1
ATOM 1068 C C . ALA A 1 140 ? -10.913 25.689 20.352 1.00 88.06 140 ALA A C 1
ATOM 1070 O O . ALA A 1 140 ? -10.696 26.384 21.346 1.00 88.06 140 ALA A O 1
ATOM 1071 N N . ALA A 1 141 ? -10.344 24.487 20.213 1.00 84.06 141 ALA A N 1
ATOM 1072 C CA . ALA A 1 141 ? -9.438 23.945 21.217 1.00 84.06 141 ALA A CA 1
ATOM 1073 C C . ALA A 1 141 ? -8.058 24.609 21.123 1.00 84.06 141 ALA A C 1
ATOM 1075 O O . ALA A 1 141 ? -7.431 24.616 20.068 1.00 84.06 141 ALA A O 1
ATOM 1076 N N . ALA A 1 142 ? -7.558 25.094 22.258 1.00 78.38 142 ALA A N 1
ATOM 1077 C CA . ALA A 1 142 ? -6.190 25.572 22.409 1.00 78.38 142 ALA A CA 1
ATOM 1078 C C . ALA A 1 142 ? -5.502 24.802 23.540 1.00 78.38 142 ALA A C 1
ATOM 1080 O O . ALA A 1 142 ? -6.087 24.617 24.614 1.00 78.38 142 ALA A O 1
ATOM 1081 N N . ASN A 1 143 ? -4.259 24.375 23.304 1.00 79.62 143 ASN A N 1
ATOM 1082 C CA . ASN A 1 143 ? -3.440 23.760 24.344 1.00 79.62 143 ASN A CA 1
ATOM 1083 C C . ASN A 1 143 ? -3.100 24.829 25.385 1.00 79.62 143 ASN A C 1
ATOM 1085 O O . ASN A 1 143 ? -2.434 25.815 25.074 1.00 79.62 143 ASN A O 1
ATOM 1089 N N . LYS A 1 144 ? -3.563 24.640 26.624 1.00 82.94 144 LYS A N 1
ATOM 1090 C CA . LYS A 1 144 ? -3.316 25.605 27.712 1.00 82.94 144 LYS A CA 1
ATOM 1091 C C . LYS A 1 144 ? -1.929 25.451 28.327 1.00 82.94 144 LYS A C 1
ATOM 1093 O O . LYS A 1 144 ? -1.413 26.386 28.926 1.00 82.94 144 LYS A O 1
ATOM 1098 N N . LEU A 1 145 ? -1.357 24.256 28.222 1.00 84.88 145 LEU A N 1
ATOM 1099 C CA . LEU A 1 145 ? -0.061 23.883 28.771 1.00 84.88 145 LEU A CA 1
ATOM 1100 C C . LEU A 1 145 ? 0.708 23.084 27.714 1.00 84.88 145 LEU A C 1
ATOM 1102 O O . LEU A 1 145 ? 0.114 22.377 26.903 1.00 84.88 145 LEU A O 1
ATOM 1106 N N . THR A 1 146 ? 2.034 23.180 27.731 1.00 81.31 146 THR A N 1
ATOM 1107 C CA . THR A 1 146 ? 2.905 22.557 26.721 1.00 81.31 146 THR A CA 1
ATOM 1108 C C . THR A 1 146 ? 3.178 21.077 26.983 1.00 81.31 146 THR A C 1
ATOM 1110 O O . THR A 1 146 ? 3.297 20.299 26.043 1.00 81.31 146 THR A O 1
ATOM 1113 N N . THR A 1 147 ? 3.270 20.666 28.250 1.00 89.25 147 THR A N 1
ATOM 1114 C CA . THR A 1 147 ? 3.745 19.323 28.635 1.00 89.25 147 THR A CA 1
ATOM 1115 C C . THR A 1 147 ? 2.645 18.367 29.090 1.00 89.25 147 THR A C 1
ATOM 1117 O O . THR A 1 147 ? 2.876 17.161 29.164 1.00 89.25 147 THR A O 1
ATOM 1120 N N . ARG A 1 148 ? 1.444 18.867 29.405 1.00 87.12 148 ARG A N 1
ATOM 1121 C CA . ARG A 1 148 ? 0.321 18.045 29.879 1.00 87.12 148 ARG A CA 1
ATOM 1122 C C . ARG A 1 148 ? -1.026 18.648 29.510 1.00 87.12 148 ARG A C 1
ATOM 1124 O O . ARG A 1 148 ? -1.143 19.854 29.346 1.00 87.12 148 ARG A O 1
ATOM 1131 N N . LEU A 1 149 ? -2.053 17.807 29.472 1.00 89.19 149 LEU A N 1
ATOM 1132 C CA . LEU A 1 149 ? -3.433 18.250 29.290 1.00 89.19 149 LEU A CA 1
ATOM 1133 C C . LEU A 1 149 ? -3.954 18.934 30.558 1.00 89.19 149 LEU A C 1
ATOM 1135 O O . LEU A 1 149 ? -3.734 18.458 31.674 1.00 89.19 149 LEU A O 1
ATOM 1139 N N . SER A 1 150 ? -4.678 20.034 30.381 1.00 87.56 150 SER A N 1
ATOM 1140 C CA . SER A 1 150 ? -5.446 20.664 31.452 1.00 87.56 150 SER A CA 1
ATOM 1141 C C . SER A 1 150 ? -6.736 19.885 31.755 1.00 87.56 150 SER A C 1
ATOM 1143 O O . SER A 1 150 ? -7.173 19.018 30.992 1.00 87.56 150 SER A O 1
ATOM 1145 N N . LYS A 1 151 ? -7.368 20.160 32.903 1.00 85.19 151 LYS A N 1
ATOM 1146 C CA . LYS A 1 151 ? -8.608 19.477 33.306 1.00 85.19 151 LYS A CA 1
ATOM 1147 C C . LYS A 1 151 ? -9.695 19.680 32.241 1.00 85.19 151 LYS A C 1
ATOM 1149 O O . LYS A 1 151 ? -10.026 20.810 31.898 1.00 85.19 151 LYS A O 1
ATOM 1154 N N . GLY A 1 152 ? -10.251 18.574 31.744 1.00 83.56 152 GLY A N 1
ATOM 1155 C CA . GLY A 1 152 ? -11.279 18.569 30.695 1.00 83.56 152 GLY A CA 1
ATOM 1156 C C . GLY A 1 152 ? -10.737 18.654 29.264 1.00 83.56 152 GLY A C 1
ATOM 1157 O O . GLY A 1 152 ? -11.496 18.461 28.316 1.00 83.56 152 GLY A O 1
ATOM 1158 N N . GLU A 1 153 ? -9.435 18.873 29.085 1.00 86.00 153 GLU A N 1
ATOM 1159 C CA . GLU A 1 153 ? -8.806 18.912 27.771 1.00 86.00 153 GLU A CA 1
ATOM 1160 C C . GLU A 1 153 ? -8.662 17.500 27.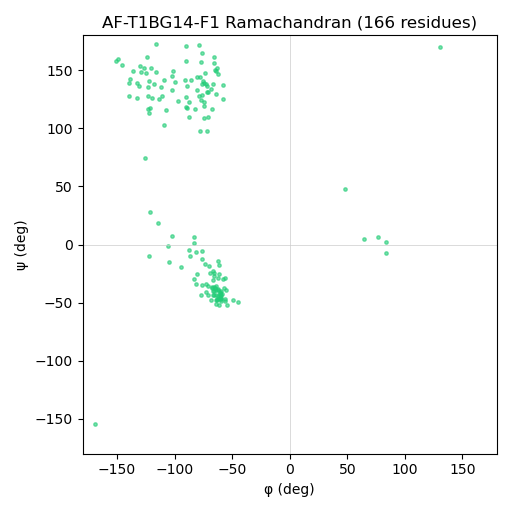191 1.00 86.00 153 GLU A C 1
ATOM 1162 O O . GLU A 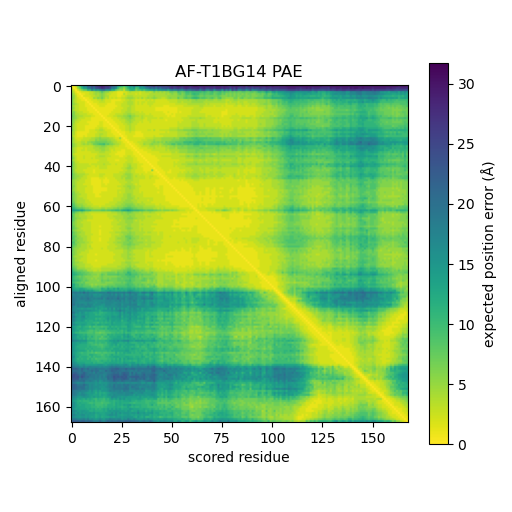1 153 ? -8.337 16.529 27.880 1.00 86.00 153 GLU A O 1
ATOM 1167 N N . LYS A 1 154 ? -8.933 17.374 25.893 1.00 85.00 154 LYS A N 1
ATOM 1168 C CA . LYS A 1 154 ? -8.887 16.102 25.172 1.00 85.00 154 LYS A CA 1
ATOM 1169 C C . LYS A 1 154 ? -7.878 16.224 24.039 1.00 85.00 154 LYS A C 1
ATOM 1171 O O . LYS A 1 154 ? -8.104 17.004 23.117 1.00 85.00 154 LYS A O 1
ATOM 1176 N N . ARG A 1 155 ? -6.816 15.411 24.079 1.00 84.50 155 ARG A N 1
ATOM 1177 C CA . ARG A 1 155 ? -5.768 15.380 23.040 1.00 84.50 155 ARG A CA 1
ATOM 1178 C C . ARG A 1 155 ? -6.310 15.006 21.661 1.00 84.50 155 ARG A C 1
ATOM 1180 O O . ARG A 1 155 ? -5.947 15.618 20.673 1.00 84.50 155 ARG A O 1
ATOM 1187 N N . ASN A 1 156 ? -7.192 14.009 21.611 1.00 89.12 156 ASN A N 1
ATOM 1188 C CA . ASN A 1 156 ? -7.737 13.464 20.368 1.00 89.12 156 ASN A CA 1
ATOM 1189 C C . ASN A 1 156 ? -9.269 13.527 20.367 1.00 89.12 156 ASN A C 1
ATOM 1191 O O . ASN A 1 156 ? -9.902 13.635 21.423 1.00 89.12 156 ASN A O 1
ATOM 1195 N N . ARG A 1 157 ? -9.872 13.421 19.182 1.00 91.50 157 ARG A N 1
ATOM 1196 C CA . ARG A 1 157 ? -11.315 13.220 19.000 1.00 91.50 157 ARG A CA 1
ATOM 1197 C C . ARG A 1 157 ? -11.528 11.802 18.494 1.00 91.50 157 ARG A C 1
ATOM 1199 O O . ARG A 1 157 ? -11.220 11.502 17.344 1.00 91.50 157 ARG A O 1
ATOM 1206 N N . LYS A 1 158 ? -11.954 10.918 19.397 1.00 93.44 158 LYS A N 1
ATOM 1207 C CA . LYS A 1 158 ? -12.138 9.500 19.093 1.00 93.44 158 LYS A CA 1
ATOM 1208 C C . LYS A 1 158 ? -13.604 9.160 18.861 1.00 93.44 158 LYS A C 1
ATOM 1210 O O . LYS A 1 158 ? -14.471 9.770 19.483 1.00 93.44 158 LYS A O 1
ATOM 1215 N N . ARG A 1 159 ? -13.858 8.163 18.018 1.00 92.38 159 ARG A N 1
ATOM 1216 C CA . ARG A 1 159 ? -15.145 7.463 17.919 1.00 92.38 159 ARG A CA 1
ATOM 1217 C C . ARG A 1 159 ? -14.910 5.965 18.051 1.00 92.38 159 ARG A C 1
ATOM 1219 O O . ARG A 1 159 ? -13.825 5.493 17.726 1.00 92.38 159 ARG A O 1
ATOM 1226 N N . MET A 1 160 ? -15.909 5.250 18.554 1.00 94.81 160 MET A N 1
ATOM 1227 C CA . MET A 1 160 ? -15.887 3.792 18.552 1.00 94.81 160 MET A CA 1
ATOM 1228 C C . MET A 1 160 ? -16.156 3.305 17.132 1.00 94.81 160 MET A C 1
ATOM 1230 O O . MET A 1 160 ? -17.147 3.704 16.520 1.00 94.81 160 MET A O 1
ATOM 1234 N N . ALA A 1 161 ? -15.224 2.520 16.607 1.00 93.56 161 ALA A N 1
ATOM 1235 C CA . ALA A 1 161 ? -15.460 1.610 15.503 1.00 93.56 161 ALA A CA 1
ATOM 1236 C C . ALA A 1 161 ? -15.722 0.239 16.126 1.00 93.56 161 ALA A C 1
ATOM 1238 O O . ALA A 1 161 ? -14.903 -0.227 16.917 1.00 93.56 161 ALA A O 1
ATOM 1239 N N . GLU A 1 162 ? -16.869 -0.350 15.817 1.00 95.62 162 GLU A N 1
ATOM 1240 C CA . GLU A 1 162 ? -17.313 -1.629 16.365 1.00 95.62 162 GLU A CA 1
ATOM 1241 C C . GLU A 1 162 ? -17.458 -2.625 15.219 1.00 95.62 162 GLU A C 1
ATOM 1243 O O . GLU A 1 162 ? -17.928 -2.265 14.138 1.00 95.62 162 GLU A O 1
ATOM 1248 N N . VAL A 1 163 ? -17.019 -3.858 15.452 1.00 93.12 163 VAL A N 1
ATOM 1249 C CA . VAL A 1 163 ? -17.146 -4.978 14.520 1.00 93.12 163 VAL A CA 1
ATOM 1250 C C . VAL A 1 163 ? -17.886 -6.090 15.245 1.00 93.12 163 VAL A C 1
ATOM 1252 O O . VAL A 1 163 ? -17.502 -6.465 16.350 1.00 93.12 163 VAL A O 1
ATOM 1255 N N . GLY A 1 164 ? -18.946 -6.596 14.621 1.00 93.00 164 GLY A N 1
ATOM 1256 C CA . GLY A 1 164 ? -19.658 -7.793 15.053 1.00 93.00 164 GLY A CA 1
ATOM 1257 C C . GLY A 1 164 ? -19.398 -8.934 14.078 1.00 93.00 164 GLY A C 1
ATOM 1258 O O . GLY A 1 164 ? -19.340 -8.707 12.871 1.00 93.00 164 GLY A O 1
ATOM 1259 N N . ALA A 1 165 ? -19.256 -10.146 14.600 1.00 90.38 165 ALA A N 1
ATOM 1260 C CA . ALA A 1 165 ? -19.189 -11.365 13.811 1.00 90.38 165 ALA A CA 1
ATOM 1261 C C . ALA A 1 165 ? -20.158 -12.396 14.390 1.00 90.38 165 ALA A C 1
ATOM 1263 O O . ALA A 1 165 ? -20.227 -12.576 15.609 1.00 90.38 165 ALA A O 1
ATOM 1264 N N . VAL A 1 166 ? -20.883 -13.058 13.495 1.00 88.12 166 VAL A N 1
ATOM 1265 C CA . VAL A 1 166 ? -21.685 -14.245 13.785 1.00 88.12 166 VAL A CA 1
ATOM 1266 C C . VAL A 1 166 ? -20.993 -15.400 13.081 1.00 88.12 166 VAL A C 1
ATOM 1268 O O . VAL A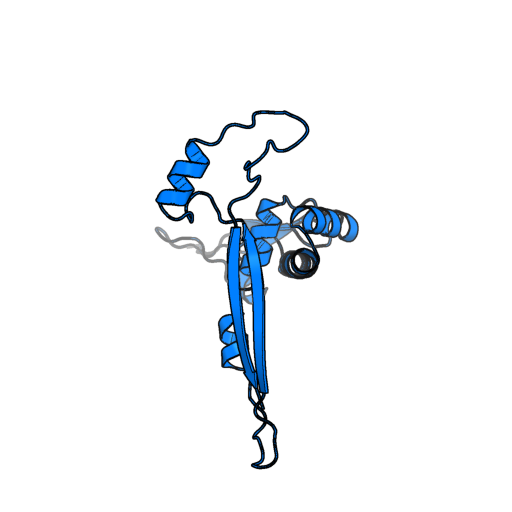 1 166 ? -20.644 -15.269 11.907 1.00 88.12 166 VAL A O 1
ATOM 1271 N N . TYR A 1 167 ? -20.716 -16.462 13.819 1.00 84.50 167 TYR A N 1
ATOM 1272 C CA . TYR A 1 167 ? -20.106 -17.676 13.297 1.00 84.50 167 TYR A CA 1
ATOM 1273 C C . TYR A 1 167 ? -20.604 -18.872 14.091 1.00 84.50 167 TYR A C 1
ATOM 1275 O O . TYR A 1 167 ? -21.076 -18.719 15.217 1.00 84.50 167 TYR A O 1
ATOM 1283 N N . ASP A 1 168 ? -20.476 -20.039 13.490 1.00 83.69 168 ASP A N 1
ATOM 1284 C CA . ASP A 1 168 ? -21.055 -21.292 13.945 1.00 83.69 168 ASP A CA 1
ATOM 1285 C C . ASP A 1 168 ? -19.960 -22.371 13.989 1.00 83.69 168 ASP A C 1
ATOM 1287 O O . ASP A 1 168 ? -18.985 -22.257 13.200 1.00 83.69 168 ASP A O 1
#

Mean predicted aligned error: 7.43 Å

Organism: NCBI:txid410659

Radius of gyration: 24.73 Å; Cα contacts (8 Å, |Δi|>4): 200; chains: 1; bounding box: 47×56×76 Å

Secondary structure (DSSP, 8-state):
---EEEEEEEEEEETTEEEEEEEEEE--TTSPPB-HHHHHTT--SSSB-HHHHHHHHHHHTTS-HHHHHHHHHHHHS----HHHHHHHHHHT-T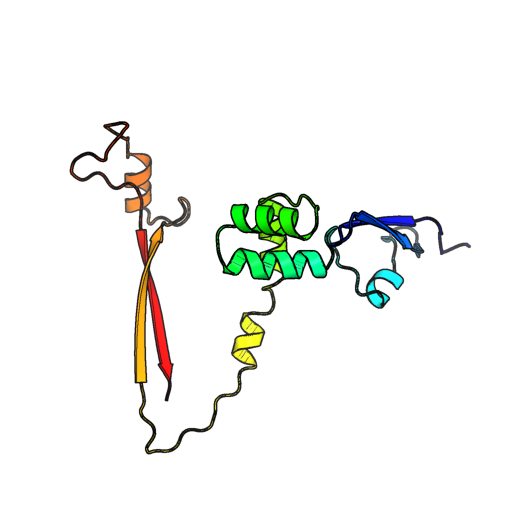THHHHHHT-PPPPPPTTS--EEEEEEEEEEPPGGGS-HHHHHHHHT---S-SSSPPTT--SS-EEEEEEEEEE-

pLDDT: mean 92.15, std 6.14, range [48.78, 97.88]

Solvent-accessible surface area (backbone atoms only — not comparable to full-atom values): 10247 Å² total; per-residue (Å²): 134,84,48,62,43,76,85,40,69,46,68,35,38,39,58,86,44,74,44,76,49,74,42,57,35,39,54,51,93,96,52,76,70,42,48,72,64,42,66,79,67,66,54,57,94,60,51,54,29,68,66,44,24,52,50,26,34,58,38,36,74,75,53,49,46,62,58,20,25,53,50,46,25,73,76,35,74,42,89,51,56,44,72,54,32,48,52,30,24,55,68,63,54,77,55,57,66,59,54,61,70,70,55,82,76,80,90,80,59,95,86,55,61,82,43,78,49,74,52,74,45,77,42,75,56,56,80,92,71,43,55,69,72,56,35,54,57,55,73,71,57,71,84,89,48,91,91,53,79,54,94,90,58,68,96,69,60,64,46,78,49,71,51,78,49,79,51,100

Sequence (168 aa):
HGAVETGHRRPLATIFGTVDVERLAYRHRGHPNLHPADALLNLPEERHSHGLRRFAAVEASRGSFEEAAAALERATGQHVGKRQVENLTARGASDVEDFYEARSHTPVDESDALVISADGKGIVMRPDSLREQTAKAAAAAANKLTTRLSKGEKRNRKRMAEVGAVYD